Protein AF-A0A653KT78-F1 (afdb_monomer_lite)

Sequence (87 aa):
MQRGELAPDAGSFRINGRMACLDQGFSLIARDLSTLANLLAVVPTLCESDARTRLAGIALRGDRALTSCHGLSGGERLKLGLLMVLA

Radius of gyration: 15.23 Å; chains: 1; bounding box: 32×25×42 Å

Structure (mmCIF, N/CA/C/O backbone):
data_AF-A0A653KT78-F1
#
_entry.id   AF-A0A653KT78-F1
#
loop_
_atom_site.group_PDB
_atom_site.id
_atom_site.type_symbol
_atom_site.label_atom_id
_atom_site.label_alt_id
_atom_site.label_comp_id
_atom_site.label_asym_id
_atom_site.label_entity_id
_atom_site.label_seq_id
_atom_site.pdbx_PDB_ins_code
_atom_site.Cartn_x
_atom_site.Cartn_y
_atom_site.Cartn_z
_atom_site.occupancy
_atom_site.B_iso_or_equiv
_atom_site.auth_seq_id
_atom_site.auth_comp_id
_atom_site.auth_asym_id
_atom_site.auth_atom_id
_atom_site.pdbx_PDB_model_num
ATOM 1 N N . MET A 1 1 ? 15.862 2.628 -17.647 1.00 52.81 1 MET A N 1
ATOM 2 C CA . MET A 1 1 ? 14.730 1.681 -17.759 1.00 52.81 1 MET A CA 1
ATOM 3 C C . MET A 1 1 ? 13.869 1.745 -16.503 1.00 52.81 1 MET A C 1
ATOM 5 O O . MET A 1 1 ? 14.091 0.989 -15.566 1.00 52.81 1 MET A O 1
ATOM 9 N N . GLN A 1 2 ? 12.908 2.666 -16.440 1.00 53.06 2 GLN A N 1
ATOM 10 C CA . GLN A 1 2 ? 11.829 2.572 -15.452 1.00 53.06 2 GLN A CA 1
ATOM 11 C C . GLN A 1 2 ? 10.878 1.465 -15.933 1.00 53.06 2 GLN A C 1
ATOM 13 O O . GLN A 1 2 ? 10.385 1.540 -17.052 1.00 53.06 2 GLN A O 1
ATOM 18 N N . ARG A 1 3 ? 10.688 0.399 -15.144 1.00 58.41 3 ARG A N 1
ATOM 19 C CA . ARG A 1 3 ? 9.596 -0.597 -15.283 1.00 58.41 3 ARG A CA 1
ATOM 20 C C . ARG A 1 3 ? 9.439 -1.369 -16.612 1.00 58.41 3 ARG A C 1
ATOM 22 O O . ARG A 1 3 ? 8.435 -2.042 -16.788 1.00 58.41 3 ARG A O 1
ATOM 29 N N . GLY A 1 4 ? 10.377 -1.290 -17.557 1.00 57.22 4 GLY A N 1
ATOM 30 C CA . GLY A 1 4 ? 10.123 -1.768 -18.928 1.00 57.22 4 GLY A CA 1
ATOM 31 C C . GLY A 1 4 ? 9.123 -0.899 -19.709 1.00 57.22 4 GLY A C 1
ATOM 32 O O . GLY A 1 4 ? 8.770 -1.241 -20.831 1.00 57.22 4 GLY A O 1
ATOM 33 N N . GLU A 1 5 ? 8.718 0.242 -19.141 1.00 64.56 5 GLU A N 1
ATOM 34 C CA . GLU A 1 5 ? 7.931 1.297 -19.798 1.00 64.56 5 GLU A CA 1
ATOM 35 C C . GLU A 1 5 ? 8.806 2.156 -20.723 1.00 64.56 5 GLU A C 1
ATOM 37 O O . GLU A 1 5 ? 8.311 2.833 -21.619 1.00 64.56 5 GLU A O 1
ATOM 42 N N . LEU A 1 6 ? 10.126 2.098 -20.531 1.00 71.44 6 LEU A N 1
ATOM 43 C CA . LEU A 1 6 ? 11.115 2.717 -21.404 1.00 71.44 6 LEU A CA 1
ATOM 44 C C . LEU A 1 6 ? 11.874 1.631 -22.161 1.00 71.44 6 LEU A C 1
ATOM 46 O O . LEU A 1 6 ? 12.512 0.769 -21.542 1.00 71.44 6 LEU A O 1
ATOM 50 N N . ALA A 1 7 ? 11.818 1.707 -23.491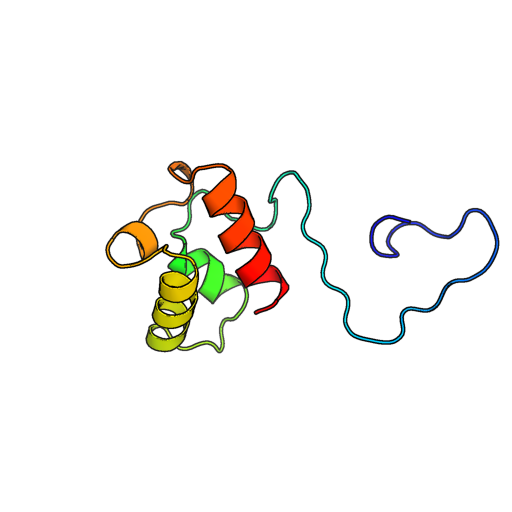 1.00 76.88 7 ALA A N 1
ATOM 51 C CA . ALA A 1 7 ? 12.645 0.888 -24.363 1.00 76.88 7 ALA A CA 1
ATOM 52 C C . ALA A 1 7 ? 14.140 1.146 -24.076 1.00 76.88 7 ALA A C 1
ATOM 54 O O . ALA A 1 7 ? 14.508 2.261 -23.700 1.00 76.88 7 ALA A O 1
ATOM 55 N N . PRO A 1 8 ? 15.010 0.129 -24.212 1.00 82.31 8 PRO A N 1
ATOM 56 C CA . PRO A 1 8 ? 16.448 0.358 -24.204 1.00 82.31 8 PRO A CA 1
ATOM 57 C C . PRO A 1 8 ? 16.836 1.345 -25.304 1.00 82.31 8 PRO A C 1
ATOM 59 O O . PRO A 1 8 ? 16.469 1.131 -26.456 1.00 82.31 8 PRO A O 1
ATOM 62 N N . ASP A 1 9 ? 17.671 2.331 -24.977 1.00 87.25 9 ASP A N 1
ATOM 63 C CA . ASP A 1 9 ? 18.345 3.147 -25.998 1.00 87.25 9 ASP A CA 1
ATOM 64 C C . ASP A 1 9 ? 19.296 2.289 -26.860 1.00 87.25 9 ASP A C 1
ATOM 66 O O . ASP A 1 9 ? 19.531 2.586 -28.028 1.00 87.25 9 ASP A O 1
ATOM 70 N N . ALA A 1 10 ? 19.819 1.188 -26.301 1.00 89.75 10 ALA A N 1
ATOM 71 C CA . ALA A 1 10 ? 20.555 0.146 -27.015 1.00 89.75 10 ALA A CA 1
ATOM 72 C C . ALA A 1 10 ? 20.517 -1.197 -26.257 1.00 89.75 10 ALA A C 1
ATOM 74 O O . ALA A 1 10 ? 20.408 -1.235 -25.029 1.00 89.75 10 ALA A O 1
ATOM 75 N N . GLY A 1 11 ? 20.669 -2.309 -26.986 1.00 87.81 11 GLY A N 1
ATOM 76 C CA . GLY A 1 11 ? 20.740 -3.663 -26.421 1.00 87.81 11 GLY A CA 1
ATOM 77 C C . GLY A 1 11 ? 19.379 -4.286 -26.085 1.00 87.81 11 GLY A C 1
ATOM 78 O O . GLY A 1 11 ? 18.331 -3.816 -26.517 1.00 87.81 11 GLY A O 1
ATOM 79 N N . SER A 1 12 ? 19.393 -5.387 -25.326 1.00 87.44 12 SER A N 1
ATOM 80 C CA . SER A 1 12 ? 18.178 -6.063 -24.850 1.00 87.44 12 SER A CA 1
ATOM 81 C C . SER A 1 12 ? 18.322 -6.465 -23.386 1.00 87.44 12 SER A C 1
ATOM 83 O O . SER A 1 12 ? 19.424 -6.739 -22.912 1.00 87.44 12 SER A O 1
ATOM 85 N N . PHE A 1 13 ? 17.202 -6.504 -22.668 1.00 84.44 13 PHE A N 1
ATOM 86 C CA . PHE A 1 13 ? 17.141 -7.000 -21.298 1.00 84.44 13 PHE A CA 1
ATOM 87 C C . PHE A 1 13 ? 16.045 -8.053 -21.180 1.00 84.44 13 PHE A C 1
ATOM 89 O O . PHE A 1 13 ? 15.115 -8.110 -21.985 1.00 84.44 13 PHE A O 1
ATOM 96 N N . ARG A 1 14 ? 16.161 -8.899 -20.161 1.00 85.50 14 ARG A N 1
ATOM 97 C CA . ARG A 1 14 ? 15.170 -9.921 -19.843 1.00 85.50 14 ARG A CA 1
ATOM 98 C C . ARG A 1 14 ? 14.932 -9.923 -18.347 1.00 85.50 14 ARG A C 1
ATOM 100 O O . ARG A 1 14 ? 15.886 -9.950 -17.575 1.00 85.50 14 ARG A O 1
ATOM 107 N N . ILE A 1 15 ? 13.666 -9.910 -17.951 1.00 86.19 15 ILE A N 1
ATOM 108 C CA . ILE A 1 15 ? 13.272 -10.066 -16.554 1.00 86.19 15 ILE A CA 1
ATOM 109 C C . ILE A 1 15 ? 12.936 -11.538 -16.344 1.00 86.19 15 ILE A C 1
ATOM 111 O O . ILE A 1 15 ? 11.961 -12.043 -16.894 1.00 86.19 15 ILE A O 1
ATOM 115 N N . ASN A 1 16 ? 13.755 -12.226 -15.553 1.00 87.94 16 ASN A N 1
ATOM 116 C CA . ASN A 1 16 ? 13.519 -13.615 -15.179 1.00 87.94 16 ASN A CA 1
ATOM 117 C C . ASN A 1 16 ? 12.851 -13.647 -13.799 1.00 87.94 16 ASN A C 1
ATOM 119 O O . ASN A 1 16 ? 13.534 -13.726 -12.782 1.00 87.94 16 ASN A O 1
ATOM 123 N N . GLY A 1 17 ? 11.522 -13.539 -13.763 1.00 86.94 17 GLY A N 1
ATOM 124 C CA . GLY A 1 17 ? 10.737 -13.625 -12.528 1.00 86.94 17 GLY A CA 1
ATOM 125 C C . GLY A 1 17 ? 9.663 -12.546 -12.402 1.00 86.94 17 GLY A C 1
ATOM 126 O O . GLY A 1 17 ? 9.347 -11.847 -13.362 1.00 86.94 17 GLY A O 1
ATOM 127 N N . ARG A 1 18 ? 9.090 -12.425 -11.197 1.00 88.00 18 ARG A N 1
ATOM 128 C CA . ARG A 1 18 ? 8.119 -11.372 -10.870 1.00 88.00 18 ARG A CA 1
ATOM 129 C C . ARG A 1 18 ? 8.857 -10.086 -10.514 1.00 88.00 18 ARG A C 1
ATOM 131 O O . ARG A 1 18 ? 9.793 -10.110 -9.720 1.00 88.00 18 ARG A O 1
ATOM 138 N N . MET A 1 19 ? 8.404 -8.972 -11.074 1.00 87.25 19 MET A N 1
ATOM 139 C CA . MET A 1 19 ? 8.894 -7.638 -10.750 1.00 87.25 19 MET A CA 1
ATOM 140 C C . MET A 1 19 ? 7.731 -6.803 -10.235 1.00 87.25 19 MET A C 1
ATOM 142 O O . MET A 1 19 ? 6.664 -6.774 -10.841 1.00 87.25 19 MET A O 1
ATOM 146 N N . ALA A 1 20 ? 7.969 -6.108 -9.132 1.00 89.31 20 ALA A N 1
ATOM 147 C CA . ALA A 1 20 ? 7.072 -5.109 -8.592 1.00 89.31 20 ALA A CA 1
ATOM 148 C C . ALA A 1 20 ? 7.865 -3.818 -8.398 1.00 89.31 20 ALA A C 1
ATOM 150 O O . ALA A 1 20 ? 9.036 -3.846 -8.015 1.00 89.31 20 ALA A O 1
ATOM 151 N N . CYS A 1 21 ? 7.237 -2.682 -8.674 1.00 87.38 21 CYS A N 1
ATOM 152 C CA . CYS A 1 21 ? 7.852 -1.381 -8.479 1.00 87.38 21 CYS A CA 1
ATOM 153 C C . CYS A 1 21 ? 6.925 -0.501 -7.651 1.00 87.38 21 CYS A C 1
ATOM 155 O O . CYS A 1 21 ? 5.709 -0.484 -7.858 1.00 87.38 21 CYS A O 1
ATOM 157 N N . LEU A 1 22 ? 7.532 0.278 -6.766 1.00 90.50 22 LEU A N 1
ATOM 158 C CA . LEU A 1 22 ? 6.882 1.325 -5.995 1.00 90.50 22 LEU A CA 1
ATOM 159 C C . LEU A 1 22 ? 7.480 2.660 -6.432 1.00 90.50 22 LEU A C 1
ATOM 161 O O . LEU A 1 22 ? 8.701 2.798 -6.494 1.00 90.50 22 LEU A O 1
ATOM 165 N N . ASP A 1 23 ? 6.634 3.612 -6.806 1.00 90.19 23 ASP A N 1
ATOM 166 C CA . ASP A 1 23 ? 7.079 4.956 -7.159 1.00 90.19 23 ASP A CA 1
ATOM 167 C C . ASP A 1 23 ? 7.338 5.794 -5.894 1.00 90.19 23 ASP A C 1
ATOM 169 O O . ASP A 1 23 ? 6.780 5.536 -4.827 1.00 90.19 23 ASP A O 1
ATOM 173 N N . GLN A 1 24 ? 8.175 6.826 -6.012 1.00 86.75 24 GLN A N 1
ATOM 174 C CA . GLN A 1 24 ? 8.512 7.706 -4.887 1.00 86.75 24 GLN A CA 1
ATOM 175 C C . GLN A 1 24 ? 7.309 8.535 -4.395 1.00 86.75 24 GLN A C 1
ATOM 177 O O . GLN A 1 24 ? 7.289 8.972 -3.245 1.00 86.75 24 GLN A O 1
ATOM 182 N N . GLY A 1 25 ? 6.312 8.760 -5.257 1.00 88.31 25 GLY A N 1
ATOM 183 C CA . GLY A 1 25 ? 5.090 9.492 -4.928 1.00 88.31 25 GLY A CA 1
ATOM 184 C C . GLY A 1 25 ? 4.050 8.654 -4.182 1.00 88.31 25 GLY A C 1
ATOM 185 O O . GLY A 1 25 ? 3.105 9.224 -3.632 1.00 88.31 25 GLY A O 1
ATOM 186 N N . PHE A 1 26 ? 4.235 7.331 -4.122 1.00 91.06 26 PHE A N 1
ATOM 187 C CA . PHE A 1 26 ? 3.252 6.365 -3.641 1.00 91.06 26 PHE A CA 1
ATOM 188 C C . PHE A 1 26 ? 1.899 6.507 -4.351 1.00 91.06 26 PHE A C 1
ATOM 190 O O . PHE A 1 26 ? 0.851 6.474 -3.703 1.00 91.06 26 PHE A O 1
ATOM 197 N N . SER A 1 27 ? 1.909 6.673 -5.677 1.00 89.94 27 SER A N 1
ATOM 198 C CA . SER A 1 27 ? 0.704 6.926 -6.480 1.00 89.94 27 SER A CA 1
ATOM 199 C C . SER A 1 27 ? -0.330 5.799 -6.403 1.00 89.94 27 SER A C 1
ATOM 201 O O . SER A 1 27 ? -1.505 6.022 -6.675 1.00 89.94 27 SER A O 1
ATOM 203 N N . LEU A 1 28 ? 0.096 4.594 -6.012 1.00 91.12 28 LEU A N 1
ATOM 204 C CA . LEU A 1 28 ? -0.779 3.447 -5.766 1.00 91.12 28 LEU A CA 1
ATOM 205 C C . LEU A 1 28 ? -1.693 3.631 -4.536 1.00 91.12 28 LEU A C 1
ATOM 207 O O . LEU A 1 28 ? -2.734 2.987 -4.448 1.00 91.12 28 LEU A O 1
ATOM 211 N N . ILE A 1 29 ? -1.314 4.484 -3.578 1.00 94.38 29 ILE A N 1
ATOM 212 C CA . ILE A 1 29 ? -2.072 4.692 -2.340 1.00 94.38 29 ILE A CA 1
ATOM 213 C C . ILE A 1 29 ? -3.137 5.767 -2.574 1.00 94.38 29 ILE A C 1
ATOM 215 O O . ILE A 1 29 ? -2.838 6.963 -2.633 1.00 94.38 29 ILE A O 1
ATOM 219 N N . ALA A 1 30 ? -4.401 5.352 -2.620 1.00 94.81 30 ALA A N 1
ATOM 220 C CA . ALA A 1 30 ? -5.542 6.253 -2.596 1.00 94.81 30 ALA A CA 1
ATOM 221 C C . ALA A 1 30 ? -5.651 6.903 -1.208 1.00 94.81 30 ALA A C 1
ATOM 223 O O . ALA A 1 30 ? -6.031 6.266 -0.222 1.00 94.81 30 ALA A O 1
ATOM 224 N N . ARG A 1 31 ? -5.293 8.188 -1.117 1.00 91.75 31 ARG A N 1
ATOM 225 C CA . ARG A 1 31 ? -5.176 8.900 0.167 1.00 91.75 31 ARG A CA 1
ATOM 226 C C . ARG A 1 31 ? -6.500 9.056 0.913 1.00 91.75 31 ARG A C 1
ATOM 228 O O . ARG A 1 31 ? -6.514 9.054 2.143 1.00 91.75 31 ARG A O 1
ATOM 235 N N . ASP A 1 32 ? -7.594 9.133 0.168 1.00 93.81 32 ASP A N 1
ATOM 236 C CA . ASP A 1 32 ? -8.944 9.285 0.713 1.00 93.81 32 ASP A CA 1
ATOM 237 C C . ASP A 1 32 ? -9.485 7.978 1.305 1.00 93.81 32 ASP A C 1
ATOM 239 O O . ASP A 1 32 ? -10.396 7.993 2.129 1.00 93.81 32 ASP A O 1
ATOM 243 N N . LEU A 1 33 ? -8.887 6.842 0.939 1.00 95.62 33 LEU A N 1
ATOM 244 C CA . LEU A 1 33 ? -9.252 5.535 1.463 1.00 95.62 33 LEU A CA 1
ATOM 245 C C . LEU A 1 33 ? -8.487 5.214 2.752 1.00 95.62 33 LEU A C 1
ATOM 247 O O . LEU A 1 33 ? -7.380 5.704 3.007 1.00 95.62 33 LEU A O 1
ATOM 251 N N . SER A 1 34 ? -9.073 4.335 3.565 1.00 96.38 34 SER A N 1
ATOM 252 C CA . SER A 1 34 ? -8.370 3.737 4.697 1.00 96.38 34 SER A CA 1
ATOM 253 C C . SER A 1 34 ? -7.244 2.816 4.228 1.00 96.38 34 SER A C 1
ATOM 255 O O . SER A 1 34 ? -7.205 2.396 3.067 1.00 96.38 34 SER A O 1
ATOM 257 N N . THR A 1 35 ? -6.306 2.484 5.115 1.00 95.56 35 THR A N 1
ATOM 258 C CA . THR A 1 35 ? -5.218 1.549 4.766 1.00 95.56 35 THR A CA 1
ATOM 259 C C . THR A 1 35 ? -5.767 0.150 4.440 1.00 95.56 35 THR A C 1
ATOM 261 O O . THR A 1 35 ? -5.281 -0.501 3.515 1.00 95.56 35 THR A O 1
ATOM 264 N N . LEU A 1 36 ? -6.848 -0.269 5.113 1.00 96.62 36 LEU A N 1
ATOM 265 C CA . LEU A 1 36 ? -7.609 -1.482 4.804 1.00 96.62 36 LEU A CA 1
ATOM 266 C C . LEU A 1 36 ? -8.282 -1.422 3.432 1.00 96.62 36 LEU A C 1
ATOM 268 O O . LEU A 1 36 ? -8.115 -2.343 2.636 1.00 96.62 36 LEU A O 1
ATOM 272 N N . ALA A 1 37 ? -8.998 -0.336 3.134 1.00 96.50 37 ALA A N 1
ATOM 273 C CA . ALA A 1 37 ? -9.667 -0.177 1.846 1.00 96.50 37 ALA A CA 1
ATOM 274 C C . ALA A 1 37 ? -8.663 -0.125 0.683 1.00 96.50 37 ALA A C 1
ATOM 276 O O . ALA A 1 37 ? -8.919 -0.713 -0.362 1.00 96.50 37 ALA A O 1
ATOM 277 N N . ASN A 1 38 ? -7.495 0.495 0.879 1.00 96.25 38 ASN A N 1
ATOM 278 C CA . ASN A 1 38 ? -6.399 0.455 -0.093 1.00 96.25 38 ASN A CA 1
ATOM 279 C C . ASN A 1 38 ? -5.935 -0.978 -0.383 1.00 96.25 38 ASN A C 1
ATOM 281 O O . ASN A 1 38 ? -5.818 -1.365 -1.543 1.00 96.25 38 ASN A O 1
ATOM 285 N N . LEU A 1 39 ? -5.683 -1.777 0.658 1.00 95.94 39 LEU A N 1
ATOM 286 C CA . LEU A 1 39 ? -5.197 -3.145 0.480 1.00 95.94 39 LEU A CA 1
ATOM 287 C C . LEU A 1 39 ? -6.234 -4.041 -0.215 1.00 95.94 39 LEU A C 1
ATOM 289 O O . LEU A 1 39 ? -5.882 -4.793 -1.121 1.00 95.94 39 LEU A O 1
ATOM 293 N N . LEU A 1 40 ? -7.509 -3.924 0.166 1.00 96.38 40 LEU A N 1
ATOM 294 C CA . LEU A 1 40 ? -8.602 -4.675 -0.459 1.00 96.38 40 LEU A CA 1
ATOM 295 C C . LEU A 1 40 ? -8.879 -4.227 -1.901 1.00 96.38 40 LEU A C 1
ATOM 297 O O . LEU A 1 40 ? -9.277 -5.047 -2.721 1.00 96.38 40 LEU A O 1
ATOM 301 N N . ALA A 1 41 ? -8.631 -2.958 -2.240 1.00 95.06 41 ALA A N 1
ATOM 302 C CA . ALA A 1 41 ? -8.743 -2.481 -3.617 1.00 95.06 41 ALA A CA 1
ATOM 303 C C . ALA A 1 41 ? -7.689 -3.116 -4.542 1.00 95.06 41 ALA A C 1
ATOM 305 O O . ALA A 1 41 ? -7.977 -3.368 -5.710 1.00 95.06 41 ALA A O 1
ATOM 306 N N . VAL A 1 42 ? -6.486 -3.396 -4.026 1.00 93.31 42 VAL A N 1
ATOM 307 C CA . VAL A 1 42 ? -5.415 -4.059 -4.792 1.00 93.31 42 VAL A CA 1
ATOM 308 C C . VAL A 1 42 ? -5.589 -5.575 -4.831 1.00 93.31 42 VAL A C 1
ATOM 310 O O . VAL A 1 42 ? -5.308 -6.188 -5.859 1.00 93.31 42 VAL A O 1
ATOM 313 N N . VAL A 1 43 ? -6.083 -6.185 -3.748 1.00 92.44 43 VAL A N 1
ATOM 314 C CA . VAL A 1 43 ? -6.333 -7.633 -3.681 1.00 92.44 43 VAL A CA 1
ATOM 315 C C . VAL A 1 43 ? -7.781 -7.910 -3.256 1.00 92.44 43 VAL A C 1
ATOM 317 O O . VAL A 1 43 ? -8.026 -8.247 -2.097 1.00 92.44 43 VAL A O 1
ATOM 320 N N . PRO A 1 44 ? -8.757 -7.826 -4.184 1.00 92.38 44 PRO A N 1
ATOM 321 C CA . PRO A 1 44 ? -10.180 -7.992 -3.861 1.00 92.38 44 PRO A CA 1
ATOM 322 C C . PRO A 1 44 ? -10.551 -9.381 -3.332 1.00 92.38 44 PRO A C 1
ATOM 324 O O . PRO A 1 44 ? -11.576 -9.547 -2.680 1.00 92.38 44 PRO A O 1
ATOM 327 N N . THR A 1 45 ? -9.730 -10.394 -3.620 1.00 94.12 45 THR A N 1
ATOM 328 C CA . THR A 1 45 ? -9.924 -11.769 -3.142 1.00 94.12 45 THR A CA 1
ATOM 329 C C . THR A 1 45 ? -9.415 -11.987 -1.717 1.00 94.12 45 THR A C 1
ATOM 331 O O . THR A 1 45 ? -9.621 -13.064 -1.160 1.00 94.12 45 THR A O 1
ATOM 334 N N . LEU A 1 46 ? -8.708 -11.013 -1.132 1.00 94.62 46 LEU A N 1
ATOM 335 C CA . LEU A 1 46 ? -8.202 -11.101 0.233 1.00 94.62 46 LEU A CA 1
ATOM 336 C C . LEU A 1 46 ? -9.356 -10.879 1.210 1.00 94.62 46 LEU A C 1
ATOM 338 O O . LEU A 1 46 ? -10.059 -9.873 1.131 1.00 94.62 46 LEU A O 1
ATOM 342 N N . CYS A 1 47 ? -9.549 -11.799 2.153 1.00 95.69 47 CYS A N 1
ATOM 343 C CA . CYS A 1 47 ? -10.560 -11.588 3.177 1.00 95.69 47 CYS A CA 1
ATOM 344 C C . CYS A 1 47 ? -10.131 -10.470 4.143 1.00 95.69 47 CYS A C 1
ATOM 346 O O . CYS A 1 47 ? -8.940 -10.218 4.358 1.00 95.69 47 CYS A O 1
ATOM 348 N N . GLU A 1 48 ? -11.105 -9.795 4.753 1.00 95.50 48 GLU A N 1
ATOM 349 C CA . GLU A 1 48 ? -10.823 -8.642 5.610 1.00 95.50 48 GLU A CA 1
ATOM 350 C C . GLU A 1 48 ? -9.928 -9.005 6.808 1.00 95.50 48 GLU A C 1
ATOM 352 O O . GLU A 1 48 ? -9.025 -8.245 7.161 1.00 95.50 48 GLU A O 1
ATOM 357 N N . SER A 1 49 ? -10.120 -10.179 7.418 1.00 95.81 49 SER A N 1
ATOM 358 C CA . SER A 1 49 ? -9.295 -10.634 8.545 1.00 95.81 49 SER A CA 1
ATOM 359 C 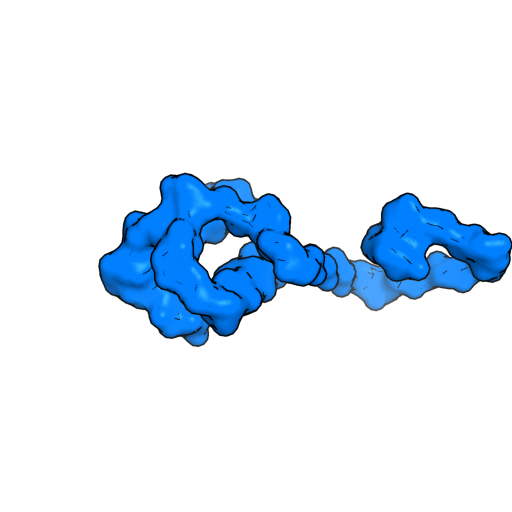C . SER A 1 49 ? -7.830 -10.828 8.155 1.00 95.81 49 SER A C 1
ATOM 361 O O . SER A 1 49 ? -6.933 -10.422 8.901 1.00 95.81 49 SER A O 1
ATOM 363 N N . ASP A 1 50 ? -7.567 -11.376 6.968 1.00 96.44 50 ASP A N 1
ATOM 364 C CA . ASP A 1 50 ? -6.204 -11.550 6.462 1.00 96.44 50 ASP A CA 1
ATOM 365 C C . ASP A 1 50 ? -5.578 -10.201 6.107 1.00 96.44 50 ASP A C 1
ATOM 367 O O . ASP A 1 50 ? -4.417 -9.948 6.433 1.00 96.44 50 ASP A O 1
ATOM 371 N N . ALA A 1 51 ? -6.357 -9.293 5.511 1.00 96.38 51 ALA A N 1
ATOM 372 C CA . ALA A 1 51 ? -5.925 -7.928 5.234 1.00 96.38 51 ALA A CA 1
ATOM 373 C C . ALA A 1 51 ? -5.510 -7.200 6.523 1.00 96.38 51 ALA A C 1
ATOM 375 O O . ALA A 1 51 ? -4.417 -6.633 6.599 1.00 96.38 51 ALA A O 1
ATOM 376 N N . ARG A 1 52 ? -6.327 -7.284 7.580 1.00 96.19 52 ARG A N 1
ATOM 377 C CA . ARG A 1 52 ? -6.017 -6.700 8.897 1.00 96.19 52 ARG A CA 1
ATOM 378 C C . ARG A 1 52 ? -4.792 -7.347 9.539 1.00 96.19 52 ARG A C 1
ATOM 380 O O . ARG A 1 52 ? -3.997 -6.642 10.159 1.00 96.19 52 ARG A O 1
ATOM 387 N N . THR A 1 53 ? -4.596 -8.650 9.347 1.00 96.69 53 THR A N 1
ATOM 388 C CA . THR A 1 53 ? -3.407 -9.375 9.824 1.00 96.69 53 THR A CA 1
ATOM 389 C C . THR A 1 53 ? -2.139 -8.885 9.121 1.00 96.69 53 THR A C 1
ATOM 391 O O . THR A 1 53 ? -1.155 -8.548 9.783 1.00 96.69 53 THR A O 1
ATOM 394 N N . ARG A 1 54 ? -2.169 -8.749 7.789 1.00 96.19 54 ARG A N 1
ATOM 395 C CA . ARG A 1 54 ? -1.048 -8.200 7.007 1.00 96.19 54 ARG A CA 1
ATOM 396 C C . ARG A 1 54 ? -0.729 -6.753 7.403 1.00 96.19 54 ARG A C 1
ATOM 398 O O . ARG A 1 54 ? 0.437 -6.415 7.601 1.00 96.19 54 ARG A O 1
ATOM 405 N N . LEU A 1 55 ? -1.752 -5.917 7.593 1.00 97.00 55 LEU A N 1
ATOM 406 C CA . LEU A 1 55 ? -1.587 -4.534 8.054 1.00 97.00 55 LEU A CA 1
ATOM 407 C C . LEU A 1 55 ? -1.006 -4.453 9.472 1.00 97.00 55 LEU A C 1
ATOM 409 O O . LEU A 1 55 ? -0.129 -3.627 9.742 1.00 97.00 55 LEU A O 1
ATOM 413 N N . ALA A 1 56 ? -1.422 -5.342 10.375 1.00 96.50 56 ALA A N 1
ATOM 414 C CA . ALA A 1 56 ? -0.839 -5.429 11.708 1.00 96.50 56 ALA A CA 1
ATOM 415 C C . ALA A 1 56 ? 0.656 -5.786 11.663 1.00 96.50 56 ALA A C 1
ATOM 417 O O . ALA A 1 56 ? 1.431 -5.214 12.434 1.00 96.50 56 ALA A O 1
ATOM 418 N N . GLY A 1 57 ? 1.068 -6.638 10.716 1.00 96.38 57 GLY A N 1
ATOM 419 C CA . GLY A 1 57 ? 2.471 -6.983 10.463 1.00 96.38 57 GLY A CA 1
ATOM 420 C C . GLY A 1 57 ? 3.356 -5.787 10.092 1.00 96.38 57 GLY A C 1
ATOM 421 O O . GLY A 1 57 ? 4.550 -5.795 10.376 1.00 96.38 57 GLY A O 1
ATOM 422 N N . ILE A 1 58 ? 2.772 -4.716 9.544 1.00 95.44 58 ILE A N 1
ATOM 423 C CA . ILE A 1 58 ? 3.473 -3.457 9.247 1.00 95.44 58 ILE A CA 1
ATOM 424 C C . ILE A 1 58 ? 3.162 -2.331 10.247 1.00 95.44 58 ILE A C 1
ATOM 426 O O . ILE A 1 58 ? 3.440 -1.159 9.978 1.00 95.44 58 ILE A O 1
ATOM 430 N N . ALA A 1 59 ? 2.632 -2.676 11.424 1.00 94.50 59 ALA A N 1
ATOM 431 C CA . ALA A 1 59 ? 2.235 -1.766 12.503 1.00 94.50 59 ALA A CA 1
ATOM 432 C C . ALA A 1 59 ? 1.075 -0.798 12.173 1.00 94.50 59 ALA A C 1
ATOM 434 O O . ALA A 1 59 ? 0.889 0.195 12.874 1.00 94.50 59 ALA A O 1
ATOM 435 N N . LEU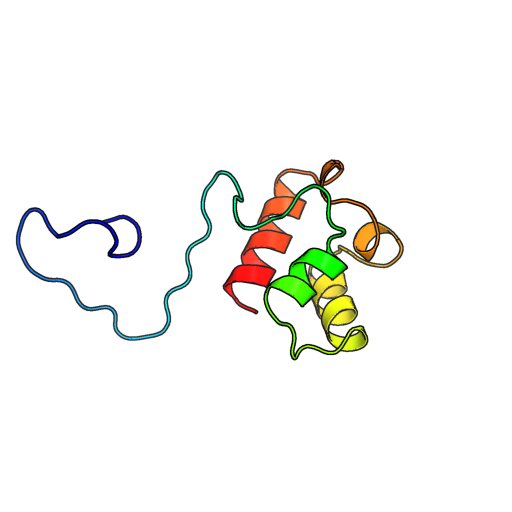 A 1 60 ? 0.252 -1.101 11.162 1.00 93.75 60 LEU A N 1
ATOM 436 C CA . LEU A 1 60 ? -0.994 -0.387 10.845 1.00 93.75 60 LEU A CA 1
ATOM 437 C C . LEU A 1 60 ? -2.204 -1.169 11.383 1.00 93.75 60 LEU A C 1
ATOM 439 O O . LEU A 1 60 ? -3.012 -1.704 10.635 1.00 93.75 60 LEU A O 1
ATOM 443 N N . ARG A 1 61 ? -2.303 -1.287 12.711 1.00 92.75 61 ARG A N 1
ATOM 444 C CA . ARG A 1 61 ? -3.317 -2.107 13.405 1.00 92.75 61 ARG A CA 1
ATOM 445 C C . ARG A 1 61 ? -4.416 -1.277 14.069 1.00 92.75 61 ARG A C 1
ATOM 447 O O . ARG A 1 61 ? -4.232 -0.090 14.327 1.00 92.75 61 ARG A O 1
ATOM 454 N N . GLY A 1 62 ? -5.525 -1.930 14.418 1.00 91.19 62 GLY A N 1
ATOM 455 C CA . GLY A 1 62 ? -6.650 -1.286 15.108 1.00 91.19 62 GLY A CA 1
ATOM 456 C C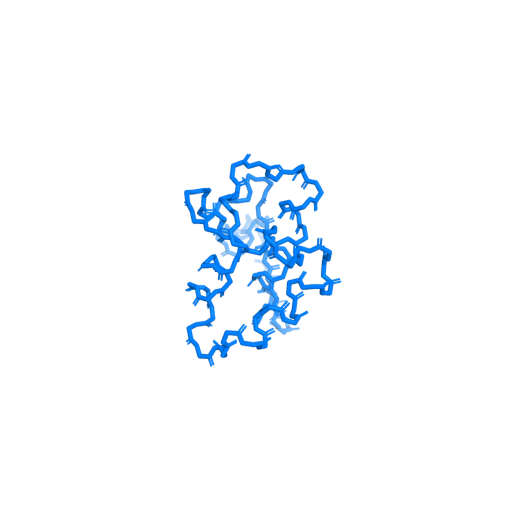 . GLY A 1 62 ? -7.233 -0.1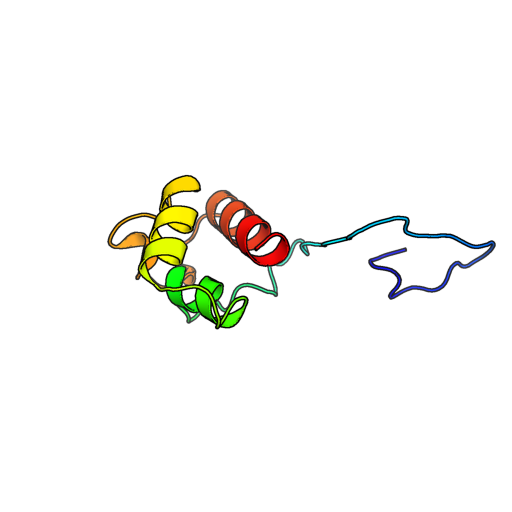45 14.276 1.00 91.19 62 GLY A C 1
ATOM 457 O O . GLY A 1 62 ? -7.385 -0.287 13.063 1.00 91.19 62 GLY A O 1
ATOM 458 N N . ASP A 1 63 ? -7.488 0.999 14.906 1.00 88.62 63 ASP A N 1
ATOM 459 C CA . ASP A 1 63 ? -8.074 2.169 14.239 1.00 88.62 63 ASP A CA 1
ATOM 460 C C . ASP A 1 63 ? -7.189 2.726 13.119 1.00 88.62 63 ASP A C 1
ATOM 462 O O . ASP A 1 63 ? -7.699 3.270 12.140 1.00 88.62 63 ASP A O 1
ATOM 466 N N . ARG A 1 64 ? -5.865 2.514 13.176 1.00 88.25 64 ARG A N 1
ATOM 467 C CA . ARG A 1 64 ? -4.954 2.902 12.083 1.00 88.25 64 ARG A CA 1
ATOM 468 C C . ARG A 1 64 ? -5.248 2.152 10.783 1.00 88.25 64 ARG A C 1
ATOM 470 O O . ARG A 1 64 ? -5.032 2.710 9.711 1.00 88.25 64 ARG A O 1
ATOM 477 N N . ALA A 1 65 ? -5.778 0.928 10.863 1.00 91.12 65 ALA A N 1
ATOM 478 C CA . ALA A 1 65 ? -6.207 0.174 9.686 1.00 91.12 65 ALA A CA 1
ATOM 479 C C . ALA A 1 65 ? -7.419 0.832 8.991 1.00 91.12 65 ALA A C 1
ATOM 481 O O . ALA A 1 65 ? -7.591 0.751 7.777 1.00 91.12 65 ALA A O 1
ATOM 482 N N . LEU A 1 66 ? -8.262 1.497 9.785 1.00 91.25 66 LEU A N 1
ATOM 483 C CA . LEU A 1 66 ? -9.539 2.075 9.366 1.00 91.25 66 LEU A CA 1
ATOM 484 C C . LEU A 1 66 ? -9.459 3.581 9.088 1.00 91.25 66 LEU A C 1
ATOM 486 O O . LEU A 1 66 ? -10.348 4.135 8.450 1.00 91.25 66 LEU A O 1
ATOM 490 N N . THR A 1 67 ? -8.392 4.242 9.531 1.00 89.69 67 THR A N 1
ATOM 491 C CA . THR A 1 67 ? -8.188 5.678 9.320 1.00 89.69 67 THR A CA 1
ATOM 492 C C . THR A 1 67 ? -7.727 5.956 7.890 1.00 89.69 67 THR A C 1
ATOM 494 O O . THR A 1 67 ? -6.981 5.166 7.306 1.00 89.69 67 THR A O 1
ATOM 497 N N . SER A 1 68 ? -8.150 7.097 7.337 1.00 91.81 68 SER A N 1
ATOM 498 C CA . SER A 1 68 ? -7.685 7.603 6.040 1.00 91.81 68 SER A CA 1
ATOM 499 C C . SER A 1 68 ? -6.155 7.693 5.964 1.00 91.81 68 SER A C 1
ATOM 501 O O . SER A 1 68 ? -5.474 8.061 6.928 1.00 91.81 68 SER A O 1
ATOM 503 N N . CYS A 1 69 ? -5.614 7.412 4.777 1.00 92.69 69 CYS A N 1
ATOM 504 C CA . CYS A 1 69 ? -4.180 7.442 4.512 1.00 92.69 69 CYS A CA 1
ATOM 505 C C . CYS A 1 69 ? -3.549 8.851 4.537 1.00 92.69 69 CYS A C 1
ATOM 507 O O . CYS A 1 69 ? -2.320 8.961 4.504 1.00 92.69 69 CYS A O 1
ATOM 509 N N . HIS A 1 70 ? -4.337 9.932 4.628 1.00 91.06 70 HIS A N 1
ATOM 510 C CA . HIS A 1 70 ? -3.820 11.308 4.744 1.00 91.06 70 HIS A CA 1
ATOM 511 C C . HIS A 1 70 ? -2.909 11.510 5.963 1.00 91.06 70 HIS A C 1
ATOM 513 O O . HIS A 1 70 ? -1.928 12.248 5.879 1.00 91.06 70 HIS A O 1
ATOM 519 N N . GLY A 1 71 ? -3.192 10.821 7.072 1.00 88.19 71 GLY A N 1
ATOM 520 C CA . GLY A 1 71 ? -2.431 10.928 8.322 1.00 88.19 71 GLY A CA 1
ATOM 521 C C . GLY A 1 71 ? -1.162 10.071 8.394 1.00 88.19 71 GLY A C 1
ATOM 522 O O . GLY A 1 71 ? -0.496 10.070 9.429 1.00 88.19 71 GLY A O 1
ATOM 523 N N . LEU A 1 72 ? -0.827 9.318 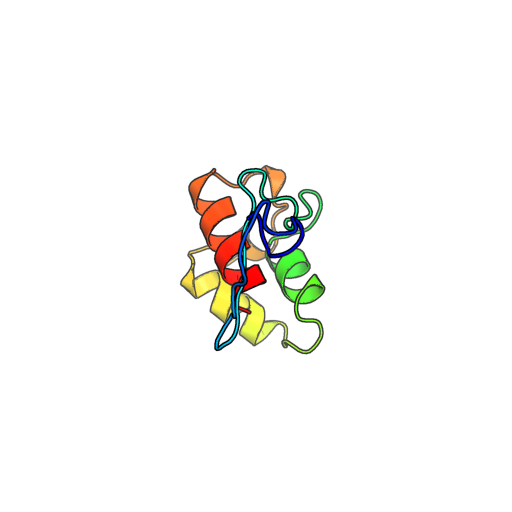7.341 1.00 91.88 72 LEU A N 1
ATOM 524 C CA . LEU A 1 72 ? 0.336 8.431 7.357 1.00 91.88 72 LEU A CA 1
ATOM 525 C C . LEU A 1 72 ? 1.646 9.216 7.246 1.00 91.88 72 LEU A C 1
ATOM 527 O O . LEU A 1 72 ? 1.835 10.063 6.368 1.00 91.88 72 LEU A O 1
ATOM 531 N N . SER A 1 73 ? 2.606 8.849 8.088 1.00 92.50 73 SER A N 1
ATOM 532 C CA . SER A 1 73 ? 4.000 9.261 7.940 1.00 92.50 73 SER A CA 1
ATOM 533 C C . SER A 1 73 ? 4.603 8.749 6.622 1.00 92.50 73 SER A C 1
ATOM 535 O O . SER A 1 73 ? 4.070 7.860 5.952 1.00 92.50 73 SER A O 1
ATOM 537 N N . GLY A 1 74 ? 5.761 9.290 6.225 1.00 91.81 74 GLY A N 1
ATOM 538 C CA . GLY A 1 74 ? 6.504 8.777 5.063 1.00 91.81 74 GLY A CA 1
ATOM 539 C C . GLY A 1 74 ? 6.844 7.283 5.184 1.00 91.81 74 GLY A C 1
ATOM 540 O O . GLY A 1 74 ? 6.650 6.531 4.234 1.00 91.81 74 GLY A O 1
ATOM 541 N N . GLY A 1 75 ? 7.265 6.836 6.373 1.00 93.75 75 GLY A N 1
ATOM 542 C CA . GLY A 1 75 ? 7.586 5.429 6.628 1.00 93.75 75 GLY A CA 1
ATOM 543 C C . GLY A 1 75 ? 6.364 4.506 6.615 1.00 93.75 75 GLY A C 1
ATOM 544 O O . GLY A 1 75 ? 6.450 3.372 6.151 1.00 93.75 75 GLY A O 1
ATOM 545 N N . GLU A 1 76 ? 5.204 4.972 7.081 1.00 94.75 76 GLU A N 1
ATOM 546 C CA . GLU A 1 76 ? 3.957 4.202 6.981 1.00 94.75 76 GLU A CA 1
ATOM 547 C C . GLU A 1 76 ? 3.479 4.073 5.533 1.00 94.75 76 GLU A C 1
ATOM 549 O O . GLU A 1 76 ? 3.089 2.979 5.129 1.00 94.75 76 GLU A O 1
ATOM 554 N N . ARG A 1 77 ? 3.584 5.144 4.734 1.00 94.62 77 ARG A N 1
ATOM 555 C CA . ARG A 1 77 ? 3.294 5.100 3.292 1.00 94.62 77 ARG A CA 1
ATOM 556 C C . ARG A 1 77 ? 4.207 4.126 2.559 1.00 94.62 77 ARG A C 1
ATOM 558 O O . ARG A 1 77 ? 3.717 3.328 1.770 1.00 94.62 77 ARG A O 1
ATOM 565 N N . LEU A 1 78 ? 5.501 4.118 2.886 1.00 95.06 78 LEU A N 1
ATOM 566 C CA . LEU A 1 78 ? 6.446 3.147 2.337 1.00 95.06 78 LEU A CA 1
ATOM 567 C C . LEU A 1 78 ? 6.027 1.707 2.647 1.00 95.06 78 LEU A C 1
ATOM 569 O O . LEU A 1 78 ? 5.950 0.884 1.740 1.00 95.06 78 LEU A O 1
ATOM 573 N N . LYS A 1 79 ? 5.722 1.402 3.912 1.00 95.69 79 LYS A N 1
ATOM 574 C CA . LYS A 1 79 ? 5.314 0.050 4.318 1.00 95.69 79 LYS A CA 1
ATOM 575 C C . LYS A 1 79 ? 4.005 -0.388 3.662 1.00 95.69 79 LYS A C 1
ATOM 577 O O . LYS A 1 79 ? 3.921 -1.523 3.205 1.00 95.69 79 LYS A O 1
ATOM 582 N N . LEU A 1 80 ? 3.006 0.494 3.606 1.00 95.81 80 LEU A N 1
ATOM 583 C CA . LEU A 1 80 ? 1.734 0.205 2.946 1.00 95.81 80 LEU A CA 1
ATOM 584 C C . LEU A 1 80 ? 1.933 -0.018 1.441 1.00 95.81 80 LEU A C 1
ATOM 586 O O . LEU A 1 80 ? 1.452 -1.010 0.909 1.00 95.81 80 LEU A O 1
ATOM 590 N N . GLY A 1 81 ? 2.693 0.853 0.775 1.00 95.50 81 GLY A N 1
ATOM 591 C CA . GLY A 1 81 ? 3.001 0.721 -0.647 1.00 95.50 81 GLY A CA 1
ATOM 592 C C . GLY A 1 81 ? 3.741 -0.578 -0.965 1.00 95.50 81 GLY A C 1
ATOM 593 O O . GLY A 1 81 ? 3.363 -1.278 -1.899 1.00 95.50 81 GLY A O 1
ATOM 594 N N . LEU A 1 82 ? 4.740 -0.944 -0.154 1.00 95.44 82 LEU A N 1
ATOM 595 C CA . LEU A 1 82 ? 5.445 -2.222 -0.281 1.00 95.44 82 LEU A CA 1
ATOM 596 C C . LEU A 1 82 ? 4.511 -3.411 -0.070 1.00 95.44 82 LEU A C 1
ATOM 598 O O . LEU A 1 82 ? 4.567 -4.362 -0.842 1.00 95.44 82 LEU A O 1
ATOM 602 N N . LEU A 1 83 ? 3.638 -3.348 0.937 1.00 95.75 83 LEU A N 1
ATOM 603 C CA . LEU A 1 83 ? 2.647 -4.392 1.153 1.00 95.75 83 LEU A CA 1
ATOM 604 C C . LEU A 1 83 ? 1.753 -4.548 -0.079 1.00 95.75 83 LEU A C 1
ATOM 606 O O . LEU A 1 83 ? 1.573 -5.666 -0.527 1.00 95.75 83 LEU A O 1
ATOM 610 N N . MET A 1 84 ? 1.251 -3.451 -0.650 1.00 94.88 84 MET A N 1
ATOM 611 C CA . MET A 1 84 ? 0.343 -3.475 -1.802 1.00 94.88 84 MET A CA 1
ATOM 612 C C . MET A 1 84 ? 1.005 -3.999 -3.085 1.00 94.88 84 MET A C 1
ATOM 614 O O . MET A 1 84 ? 0.386 -4.775 -3.800 1.00 94.88 84 MET A O 1
ATOM 618 N N . VAL A 1 85 ? 2.255 -3.624 -3.386 1.00 94.00 85 VAL A N 1
ATOM 619 C CA . VAL A 1 85 ? 2.938 -4.100 -4.611 1.00 94.00 85 VAL A CA 1
ATOM 620 C C . VAL A 1 85 ? 3.444 -5.544 -4.505 1.00 94.00 85 VAL A C 1
ATOM 622 O O . VAL A 1 85 ? 3.790 -6.141 -5.522 1.00 94.00 85 VAL A O 1
ATOM 625 N N . LEU A 1 86 ? 3.509 -6.095 -3.289 1.00 92.38 86 LEU A N 1
ATOM 626 C CA . LEU A 1 86 ? 3.925 -7.474 -3.010 1.00 92.38 86 LEU A CA 1
ATOM 627 C C . LEU A 1 86 ? 2.754 -8.389 -2.601 1.00 92.38 86 LEU A C 1
ATOM 629 O O . LEU A 1 86 ? 3.004 -9.551 -2.272 1.00 92.38 86 LEU A O 1
ATOM 633 N N . ALA A 1 87 ? 1.523 -7.863 -2.552 1.00 86.19 87 ALA A N 1
ATOM 634 C CA . ALA A 1 87 ? 0.360 -8.540 -1.976 1.00 86.19 87 ALA A CA 1
ATOM 635 C C . ALA A 1 87 ? -0.157 -9.722 -2.803 1.00 86.19 87 ALA A C 1
ATOM 637 O O . ALA A 1 87 ? -0.047 -9.696 -4.049 1.00 86.19 87 ALA A O 1
#

pLDDT: mean 89.94, std 9.27, range [52.81, 97.0]

Organism: Aeromonas veronii (NCBI:txid654)

Foldseek 3Di:
DPPCPDDDPDDDDDDDDDDFDADLVLPLAPQQFALLVSQCVLPVVDDSVVSQVLCVVLVCHDVSRHDGNVPDDSSSSVSSSVSSRVD

Secondary structure (DSSP, 8-state):
--TTTS--SSS-----S------TT-TTS-TTSBHHHHHHHH-TTS-HHHHHHHHHHTT--THHHHSBGGG--HHHHHHHHHHHHT-